Protein AF-A0A1B6HHI7-F1 (afdb_monomer)

Foldseek 3Di:
DVVVVVVVVVVVVVVVVVVVVVVVVVCVVCVVCLVPVDDDQLQVWDWPDWPPWAFDADQADQDPNDGDRDDDPCLVCLQNPSDQAVVSHTDTPDQDIGTDIGTNDDDDDDKDKDFHHQPVRDDPVRLVNGRFKDWDWDDDPPPPVPDDIDTPGMDGDDSPDDRMDMD

Mean predicted aligned error: 7.12 Å

pLDDT: mean 89.27, std 10.25, range [56.97, 98.31]

Solvent-accessible surface area (backbone atoms only — not comparable to full-atom values): 10536 Å² total; per-residue (Å²): 113,67,69,61,53,51,53,53,52,50,54,52,50,51,51,51,52,53,51,53,53,51,50,53,50,53,53,52,58,29,53,76,34,78,69,69,68,64,88,67,48,51,48,82,32,42,77,78,44,38,82,92,40,46,75,50,74,65,83,34,61,70,55,97,89,44,74,45,81,59,77,71,98,60,46,71,55,35,75,43,50,91,56,50,53,88,83,47,55,53,54,54,52,82,93,65,74,52,73,41,72,44,51,69,61,94,75,85,83,82,66,51,74,52,72,52,53,54,65,92,78,47,53,78,74,62,54,66,67,54,74,48,72,51,71,47,71,50,78,69,95,50,95,83,66,83,66,79,71,42,77,80,49,75,49,72,58,52,92,88,54,66,50,69,44,75,87

Nearest PDB structures (foldseek):
  6r15-assembly1_A  TM=8.525E-01  e=5.599E-09  Homo sapiens
  6wmf-assembly1_A  TM=8.358E-01  e=3.677E-08  Homo sapiens
  6wme-assembly1_A-3  TM=7.936E-01  e=9.421E-08  Homo sapiens
  3unp-assembly1_A  TM=8.079E-01  e=6.186E-07  Homo sapiens

Sequence (167 aa):
EILRKNVVELTLKERKYVEEITTLRSEFDLYKKDMTGLVDYAYNGRIVSIGNTETYQTEGLEILGFRIRCGDNKLEARILEKSVMPGDCWPFKGHEGSAVIELVDEIIVNKVSLEHAPRDLLSDGAIASAPYEFSLWGLYDNANGDVPPHSFGVFTYRLSGPEVQTF

Secondary structure (DSSP, 8-state):
-HHHHHHHHHHHHHHHHHHHHHHHHHHHHHHTTTTT-S--SSTT-EEEE-TT--B------EETTEE-----S-GGGGGGSS--STT-S--BSSS----EEE-SS-------EEE---GGGS-HHHHTTS--EEEEEE----SS--SPPEEEEEEE--TTS-SEEE-

Radius of gyration: 22.94 Å; Cα contacts (8 Å, |Δi|>4): 185; chains: 1; bounding box: 66×31×80 Å

Organism: NCBI:txid320908

Structure (mmCIF, N/CA/C/O backbone):
data_AF-A0A1B6HHI7-F1
#
_entry.id   AF-A0A1B6HHI7-F1
#
loop_
_atom_site.group_PDB
_atom_site.id
_atom_site.type_symbol
_atom_site.label_atom_id
_atom_site.label_alt_id
_atom_site.label_comp_id
_atom_site.label_asym_id
_atom_site.label_entity_id
_atom_site.label_seq_id
_atom_site.pdbx_PDB_ins_code
_atom_site.Cartn_x
_atom_site.Cartn_y
_atom_site.Cartn_z
_atom_site.occupancy
_atom_site.B_iso_or_equiv
_atom_site.auth_seq_id
_atom_site.auth_comp_id
_atom_site.auth_asym_id
_atom_site.auth_atom_id
_atom_site.pdbx_PDB_model_num
ATOM 1 N N . GLU A 1 1 ? -33.577 3.583 49.237 1.00 74.31 1 GLU A N 1
ATOM 2 C CA . GLU A 1 1 ? -32.880 4.530 48.333 1.00 74.31 1 GLU A CA 1
ATOM 3 C C . GLU A 1 1 ? -31.520 4.010 47.847 1.00 74.31 1 GLU A C 1
ATOM 5 O O . GLU A 1 1 ? -31.302 3.979 46.645 1.00 74.31 1 GLU A O 1
ATOM 10 N N . ILE A 1 2 ? -30.650 3.522 48.742 1.00 82.69 2 ILE A N 1
ATOM 11 C CA . ILE A 1 2 ? -29.305 2.994 48.417 1.00 82.69 2 ILE A CA 1
ATOM 12 C C . ILE A 1 2 ? -29.337 1.838 47.401 1.00 82.69 2 ILE A C 1
ATOM 14 O O . ILE A 1 2 ? -28.660 1.898 46.385 1.00 82.69 2 ILE A O 1
ATOM 18 N N . LEU A 1 3 ? -30.193 0.830 47.610 1.00 83.44 3 LEU A N 1
ATOM 19 C CA . LEU A 1 3 ? -30.346 -0.296 46.674 1.00 83.44 3 LEU A CA 1
ATOM 20 C C . LEU A 1 3 ? -30.713 0.158 45.252 1.00 83.44 3 LEU A C 1
ATOM 22 O O . LEU A 1 3 ? -30.185 -0.366 44.279 1.00 83.44 3 LEU A O 1
ATOM 26 N N . ARG A 1 4 ? -31.573 1.178 45.127 1.00 86.88 4 ARG A N 1
ATOM 27 C CA . ARG A 1 4 ? -31.971 1.735 43.828 1.00 86.88 4 ARG A CA 1
ATOM 28 C C . ARG A 1 4 ? -30.795 2.430 43.139 1.00 86.88 4 ARG A C 1
ATOM 30 O O . ARG A 1 4 ? -30.637 2.267 41.937 1.00 86.88 4 ARG A O 1
ATOM 37 N N . LYS A 1 5 ? -29.962 3.160 43.893 1.00 87.56 5 LYS A N 1
ATOM 38 C CA . LYS A 1 5 ? -28.731 3.779 43.370 1.00 87.56 5 LYS A CA 1
ATOM 39 C C . LYS A 1 5 ? -27.739 2.713 42.883 1.00 87.56 5 LYS A C 1
ATOM 41 O O . LYS A 1 5 ? -27.258 2.822 41.763 1.00 87.56 5 LYS A O 1
ATOM 46 N N . ASN A 1 6 ? -27.538 1.640 43.649 1.00 91.00 6 ASN A N 1
ATOM 47 C CA . ASN A 1 6 ? -26.625 0.552 43.276 1.00 91.00 6 ASN A CA 1
ATOM 48 C C . ASN A 1 6 ? -27.088 -0.214 42.024 1.00 91.00 6 ASN A C 1
ATOM 50 O O . ASN A 1 6 ? -26.270 -0.542 41.171 1.00 91.00 6 ASN A O 1
ATOM 54 N N . VAL A 1 7 ? -28.393 -0.477 41.878 1.00 94.00 7 VAL A N 1
ATOM 55 C CA . VAL A 1 7 ? -28.944 -1.138 40.677 1.00 94.00 7 VAL A CA 1
ATOM 56 C C . VAL A 1 7 ? -28.740 -0.277 39.428 1.00 94.00 7 VAL A C 1
ATOM 58 O O . VAL A 1 7 ? -28.374 -0.801 38.377 1.00 94.00 7 VAL A O 1
ATOM 61 N N . VAL A 1 8 ? -28.936 1.041 39.540 1.00 94.44 8 VAL A N 1
ATOM 62 C CA . VAL A 1 8 ? -28.679 1.981 38.436 1.00 94.44 8 VAL A CA 1
ATOM 63 C C . VAL A 1 8 ? -27.191 2.004 38.080 1.00 94.44 8 VAL A C 1
ATOM 65 O O . VAL A 1 8 ? -26.840 1.964 36.906 1.00 94.44 8 VAL A O 1
ATOM 68 N N . GLU A 1 9 ? -26.302 2.014 39.071 1.00 94.69 9 GLU A N 1
ATOM 69 C CA . GLU A 1 9 ? -24.858 2.002 38.823 1.00 94.69 9 GLU A CA 1
ATOM 70 C C . GLU A 1 9 ? -24.399 0.707 38.131 1.00 94.69 9 GLU A C 1
ATOM 72 O O . GLU A 1 9 ? -23.619 0.753 37.178 1.00 94.69 9 GLU A O 1
ATOM 77 N N . LEU A 1 10 ? -24.913 -0.448 38.563 1.00 94.19 10 LEU A N 1
ATOM 78 C CA . LEU A 1 10 ? -24.603 -1.742 37.951 1.00 94.19 10 LEU A CA 1
ATOM 79 C C . LEU A 1 10 ? -25.106 -1.836 36.506 1.00 94.19 10 LEU A C 1
ATOM 81 O O . LEU A 1 10 ? -24.361 -2.290 35.643 1.00 94.19 10 LEU A O 1
ATOM 85 N N . THR A 1 11 ? -26.317 -1.353 36.219 1.00 94.12 11 THR A N 1
ATOM 86 C CA . THR A 1 11 ? -26.855 -1.342 34.843 1.00 94.12 11 THR A CA 1
ATOM 87 C C . THR A 1 11 ? -26.094 -0.382 33.926 1.00 94.12 11 THR A C 1
ATOM 89 O O . THR A 1 11 ? -25.923 -0.671 32.742 1.00 94.12 11 THR A O 1
ATOM 92 N N . LEU A 1 12 ? -25.584 0.740 34.447 1.00 96.19 12 LEU A N 1
ATOM 93 C CA . LEU A 1 12 ? -24.693 1.632 33.694 1.00 96.19 12 LEU A CA 1
ATOM 94 C C . LEU A 1 12 ? -23.345 0.969 33.385 1.00 96.19 12 LEU A C 1
ATOM 96 O O . LEU A 1 12 ? -22.863 1.074 32.257 1.00 96.19 12 LEU A O 1
ATOM 100 N N . LYS A 1 13 ? -22.758 0.261 34.357 1.00 96.00 13 LYS A N 1
ATOM 101 C CA . LYS A 1 13 ? -21.530 -0.522 34.151 1.00 96.00 13 LYS A CA 1
ATOM 102 C C . LYS A 1 13 ? -21.738 -1.620 33.111 1.00 96.00 13 LYS A C 1
ATOM 104 O O . LYS A 1 13 ? -20.940 -1.726 32.189 1.00 96.00 13 LYS A O 1
ATOM 109 N N . GLU A 1 14 ? -22.821 -2.385 33.221 1.00 96.50 14 GLU A N 1
ATOM 110 C CA . GLU A 1 14 ? -23.174 -3.430 32.255 1.00 96.50 14 GLU A CA 1
ATOM 111 C C . GLU A 1 14 ? -23.311 -2.862 30.839 1.00 96.50 14 GLU A C 1
ATOM 113 O O . GLU A 1 14 ? -22.695 -3.384 29.913 1.00 96.50 14 GLU A O 1
ATOM 118 N N . ARG A 1 15 ? -24.029 -1.742 30.672 1.00 96.81 15 ARG A N 1
ATOM 119 C CA . ARG A 1 15 ? -24.156 -1.072 29.370 1.00 96.81 15 ARG A CA 1
ATOM 120 C C . ARG A 1 15 ? -22.796 -0.683 28.792 1.00 96.81 15 ARG A C 1
ATOM 122 O O . ARG A 1 15 ? -22.553 -0.946 27.620 1.00 96.81 15 ARG A O 1
ATOM 129 N N . LYS A 1 16 ? -21.922 -0.092 29.612 1.00 97.44 16 LYS A N 1
ATOM 130 C CA . LYS A 1 16 ? -20.575 0.310 29.192 1.00 97.44 16 LYS A CA 1
ATOM 131 C C . LYS A 1 16 ? -19.746 -0.894 28.725 1.00 97.44 16 LYS A C 1
ATOM 133 O O . LYS A 1 16 ? -19.133 -0.829 27.669 1.00 97.44 16 LYS A O 1
ATOM 138 N N . TYR A 1 17 ? -19.772 -2.004 29.465 1.00 96.88 17 TYR A N 1
ATOM 139 C CA . TYR A 1 17 ? -19.064 -3.224 29.062 1.00 96.88 17 TYR A CA 1
ATOM 140 C C . TYR A 1 17 ? -19.616 -3.825 27.770 1.00 96.88 17 TYR A C 1
ATOM 142 O O . TYR A 1 17 ? -18.847 -4.282 26.928 1.00 96.88 17 TYR A O 1
ATOM 150 N N . VAL A 1 18 ? -20.941 -3.830 27.598 1.00 97.06 18 VAL A N 1
ATOM 151 C CA . VAL A 1 18 ? -21.564 -4.306 26.358 1.00 97.06 18 VAL A CA 1
ATOM 152 C C . VAL A 1 18 ? -21.117 -3.448 25.176 1.00 97.06 18 VAL A C 1
ATOM 154 O O . VAL A 1 18 ? -20.750 -4.010 24.149 1.00 97.06 18 VAL A O 1
ATOM 157 N N . GLU A 1 19 ? -21.084 -2.124 25.336 1.00 97.06 19 GLU A N 1
ATOM 158 C CA . GLU A 1 19 ? -20.618 -1.187 24.308 1.00 97.06 19 GLU A CA 1
ATOM 159 C C . GLU A 1 19 ? -19.149 -1.442 23.928 1.00 97.06 19 GLU A C 1
ATOM 161 O O . GLU A 1 19 ? -18.845 -1.648 22.753 1.00 97.06 19 GLU A O 1
ATOM 166 N N . GLU A 1 20 ? -18.254 -1.554 24.913 1.00 96.56 20 GLU A N 1
ATOM 167 C CA . GLU A 1 20 ? -16.837 -1.876 24.687 1.00 96.56 20 GLU A CA 1
ATOM 168 C C . GLU A 1 20 ? -16.661 -3.213 23.946 1.00 96.56 20 GLU A C 1
ATOM 170 O O . GLU A 1 20 ? -15.926 -3.291 22.961 1.00 96.56 20 GLU A O 1
ATOM 175 N N . ILE A 1 21 ? -17.382 -4.264 24.356 1.00 96.88 21 ILE A N 1
ATOM 176 C CA . ILE A 1 21 ? -17.333 -5.578 23.695 1.00 96.88 21 ILE A CA 1
ATOM 177 C C . ILE A 1 21 ? -17.859 -5.496 22.259 1.00 96.88 21 ILE A C 1
ATOM 179 O O . ILE A 1 21 ? -17.317 -6.160 21.372 1.00 96.88 21 ILE A O 1
ATOM 183 N N . THR A 1 22 ? -18.913 -4.717 22.005 1.00 97.00 22 THR A N 1
ATOM 184 C CA . THR A 1 22 ? -19.436 -4.548 20.643 1.00 97.00 22 THR A CA 1
ATOM 185 C C . THR A 1 22 ? -18.450 -3.823 19.738 1.00 97.00 22 THR A C 1
ATOM 187 O O . THR A 1 22 ? -18.245 -4.274 18.610 1.00 97.00 22 THR A O 1
ATOM 190 N N . THR A 1 23 ? -17.780 -2.784 20.239 1.00 96.50 23 THR A N 1
ATOM 191 C CA . THR A 1 23 ? -16.738 -2.066 19.496 1.00 96.50 23 THR A CA 1
ATOM 192 C C . THR A 1 23 ? -15.573 -2.994 19.168 1.00 96.50 23 THR A C 1
ATOM 194 O O . THR A 1 23 ? -15.241 -3.155 17.995 1.00 96.50 23 THR A O 1
ATOM 197 N N . LEU A 1 24 ? -15.046 -3.718 20.160 1.00 96.50 24 LEU A N 1
ATOM 198 C CA . LEU A 1 24 ? -13.958 -4.681 19.954 1.00 96.50 24 LEU A CA 1
ATOM 199 C C . LEU A 1 24 ? -14.309 -5.757 18.920 1.00 96.50 24 LEU A C 1
ATOM 201 O O . LEU A 1 24 ? -13.475 -6.124 18.096 1.00 96.50 24 LEU A O 1
ATOM 205 N N . ARG A 1 25 ? -15.549 -6.263 18.931 1.00 96.31 25 ARG A N 1
ATOM 206 C CA . ARG A 1 25 ? -16.012 -7.219 17.913 1.00 96.31 25 ARG A CA 1
ATOM 207 C C . ARG A 1 25 ? -16.004 -6.604 16.518 1.00 96.31 25 ARG A C 1
ATOM 209 O O . ARG A 1 25 ? -15.522 -7.250 15.596 1.00 96.31 25 ARG A O 1
ATOM 216 N N . SER A 1 26 ? -16.496 -5.373 16.371 1.00 94.62 26 SER A N 1
ATOM 217 C CA . SER A 1 26 ? -16.504 -4.694 15.070 1.00 94.62 26 SER A CA 1
ATOM 218 C C . SER A 1 26 ? -15.099 -4.416 14.528 1.00 94.62 26 SER A C 1
ATOM 220 O O . SER A 1 26 ? -14.860 -4.638 13.343 1.00 94.62 26 SER A O 1
ATOM 222 N N . GLU A 1 27 ? -14.152 -4.019 15.381 1.00 93.94 27 GLU A N 1
ATOM 223 C CA . GLU A 1 27 ? -12.748 -3.834 14.995 1.00 93.94 27 GLU A CA 1
ATOM 224 C C . GLU A 1 27 ? -12.098 -5.163 14.602 1.00 93.94 27 GLU A C 1
ATOM 226 O O . GLU A 1 27 ? -11.437 -5.254 13.570 1.00 93.94 27 GLU A O 1
ATOM 231 N N . PHE A 1 28 ? -12.344 -6.228 15.369 1.00 95.31 28 PHE A N 1
ATOM 232 C CA . PHE A 1 28 ? -11.827 -7.559 15.055 1.00 95.31 28 PHE A CA 1
ATOM 233 C C . PHE A 1 28 ? -12.403 -8.120 13.747 1.00 95.31 28 PHE A C 1
ATOM 235 O O . PHE A 1 28 ? -11.704 -8.791 12.985 1.00 95.31 28 PHE A O 1
ATOM 242 N N . ASP A 1 29 ? -13.671 -7.834 13.456 1.00 95.12 29 ASP A N 1
ATOM 243 C CA . ASP A 1 29 ? -14.300 -8.209 12.192 1.00 95.12 29 ASP A CA 1
ATOM 244 C C . ASP A 1 29 ? -13.751 -7.407 11.005 1.00 95.12 29 ASP A C 1
ATOM 246 O O . ASP A 1 29 ? -13.703 -7.940 9.896 1.00 95.12 29 ASP A O 1
ATOM 250 N N . LEU A 1 30 ? -13.322 -6.158 11.213 1.00 92.88 30 LEU A N 1
ATOM 251 C CA . LEU A 1 30 ? -12.614 -5.373 10.200 1.00 92.88 30 LEU A CA 1
ATOM 252 C C . LEU A 1 30 ? -11.187 -5.893 9.985 1.00 92.88 30 LEU A C 1
ATOM 254 O O . LEU A 1 30 ? -10.769 -6.055 8.842 1.00 92.88 30 LEU A O 1
ATOM 258 N N . TYR A 1 31 ? -10.477 -6.239 11.060 1.00 90.31 31 TYR A N 1
ATOM 259 C CA . TYR A 1 31 ? -9.146 -6.848 10.995 1.00 90.31 31 TYR A CA 1
ATOM 260 C C . TYR A 1 31 ? -9.144 -8.145 10.178 1.00 90.31 31 TYR A C 1
ATOM 262 O O . TYR A 1 31 ? -8.287 -8.347 9.325 1.00 90.31 31 TYR A O 1
ATOM 270 N N . LYS A 1 32 ? -10.166 -8.994 10.349 1.00 91.12 32 LYS A N 1
ATOM 271 C CA . LYS A 1 32 ? -10.365 -10.202 9.524 1.00 91.12 32 LYS A CA 1
ATOM 272 C C . LYS A 1 32 ? -10.591 -9.928 8.034 1.00 91.12 32 LYS A C 1
ATOM 274 O O . LYS A 1 32 ? -10.537 -10.867 7.244 1.00 91.12 32 LYS A O 1
ATOM 279 N N . LYS A 1 33 ? -10.923 -8.692 7.666 1.00 92.88 33 LYS A N 1
ATOM 280 C CA . LYS A 1 33 ? -11.177 -8.246 6.292 1.00 92.88 33 LYS A CA 1
ATOM 281 C C . LYS A 1 33 ? -10.046 -7.339 5.802 1.00 92.88 33 LYS A C 1
ATOM 283 O O . LYS A 1 33 ? -10.312 -6.301 5.196 1.00 92.88 33 LYS A O 1
ATOM 288 N N . ASP A 1 34 ? -8.812 -7.711 6.133 1.00 88.12 34 ASP A N 1
ATOM 289 C CA . ASP A 1 34 ? -7.580 -7.038 5.713 1.00 88.12 34 ASP A CA 1
ATOM 290 C C . ASP A 1 34 ? -7.587 -5.525 6.022 1.00 88.12 34 ASP A C 1
ATOM 292 O O . ASP A 1 34 ? -7.092 -4.715 5.248 1.00 88.12 34 ASP A O 1
ATOM 296 N N . MET A 1 35 ? 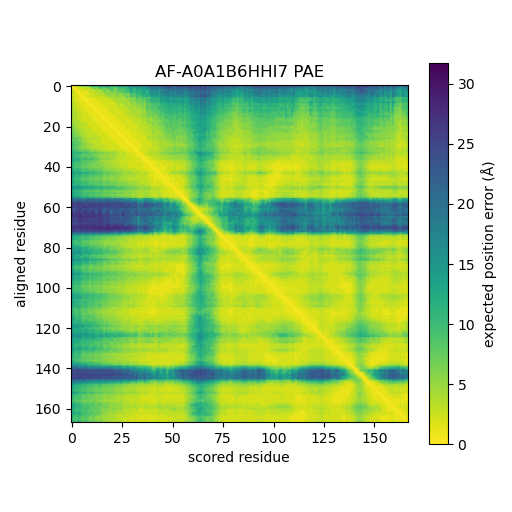-8.223 -5.123 7.134 1.00 90.75 35 MET A N 1
ATOM 297 C CA . MET A 1 35 ? -8.363 -3.734 7.618 1.00 90.75 35 MET A CA 1
ATOM 298 C C . MET A 1 35 ? -9.142 -2.764 6.710 1.00 90.75 35 MET A C 1
ATOM 300 O O . MET A 1 35 ? -9.538 -1.690 7.164 1.00 90.75 35 MET A O 1
ATOM 304 N N . THR A 1 36 ? -9.422 -3.129 5.459 1.00 92.31 36 THR A N 1
ATOM 305 C CA . THR A 1 36 ? -10.162 -2.292 4.503 1.00 92.31 36 THR A CA 1
ATOM 306 C C . THR A 1 36 ? -11.654 -2.608 4.490 1.00 92.31 36 THR A C 1
ATOM 308 O O . THR A 1 36 ? -12.476 -1.713 4.281 1.00 92.31 36 THR A O 1
ATOM 311 N N . GLY A 1 37 ? -12.034 -3.873 4.707 1.00 93.44 37 GLY A N 1
ATOM 312 C CA . GLY A 1 37 ? -13.414 -4.321 4.510 1.00 93.44 37 GLY A CA 1
ATOM 313 C C . GLY A 1 37 ? -13.858 -4.346 3.042 1.00 93.44 37 GLY A C 1
ATOM 314 O O . GLY A 1 37 ? -15.060 -4.450 2.789 1.00 93.44 37 GLY A O 1
ATOM 315 N N . LEU A 1 38 ? -12.923 -4.227 2.095 1.00 93.94 38 LEU A N 1
ATOM 316 C CA . LEU A 1 38 ? -13.170 -4.118 0.657 1.00 93.94 38 LEU A CA 1
ATOM 317 C C . LEU A 1 38 ? -12.626 -5.342 -0.088 1.00 93.94 38 LEU A C 1
ATOM 319 O O . LEU A 1 38 ? -11.750 -6.049 0.400 1.00 93.94 38 LEU A O 1
ATOM 323 N N . VAL A 1 39 ? -13.166 -5.596 -1.280 1.00 94.31 39 VAL A N 1
ATOM 324 C CA . VAL A 1 39 ? -12.610 -6.603 -2.192 1.00 94.31 39 VAL A CA 1
ATOM 325 C C . VAL A 1 39 ? -11.382 -6.008 -2.872 1.00 94.31 39 VAL A C 1
ATOM 327 O O . VAL A 1 39 ? -11.480 -4.944 -3.483 1.00 94.31 39 VAL A O 1
ATOM 330 N N . ASP A 1 40 ? -10.254 -6.705 -2.779 1.00 95.75 40 ASP A N 1
ATOM 331 C CA . ASP A 1 40 ? -9.025 -6.354 -3.482 1.00 95.75 40 ASP A CA 1
ATOM 332 C C . ASP A 1 40 ? -8.979 -7.053 -4.851 1.00 95.75 40 ASP A C 1
ATOM 334 O O . ASP A 1 40 ? -8.874 -8.277 -4.930 1.00 95.75 40 ASP A O 1
ATOM 338 N N . TYR A 1 41 ? -9.088 -6.266 -5.925 1.00 96.50 41 TYR A N 1
ATOM 339 C CA . TYR A 1 41 ? -8.994 -6.742 -7.312 1.00 96.50 41 TYR A CA 1
ATOM 340 C C . TYR A 1 41 ? -7.550 -6.770 -7.841 1.00 96.50 41 TYR A C 1
ATOM 342 O O . TYR A 1 41 ? -7.307 -7.306 -8.925 1.00 96.50 41 TYR A O 1
ATOM 350 N N . ALA A 1 42 ? -6.596 -6.183 -7.113 1.00 96.56 42 ALA A N 1
ATOM 351 C CA . ALA A 1 42 ? -5.172 -6.298 -7.409 1.00 96.56 42 ALA A CA 1
ATOM 352 C C . ALA A 1 42 ? -4.597 -7.608 -6.845 1.00 96.56 42 ALA A C 1
ATOM 354 O O . ALA A 1 42 ? -3.679 -8.176 -7.439 1.00 96.56 42 ALA A O 1
ATOM 355 N N . TYR A 1 43 ? -5.172 -8.136 -5.759 1.00 94.06 43 TYR A N 1
ATOM 356 C CA . TYR A 1 43 ? -4.855 -9.472 -5.251 1.00 94.06 43 TYR A CA 1
ATOM 357 C C . TYR A 1 43 ? -5.093 -10.549 -6.321 1.00 94.06 43 TYR A C 1
ATOM 359 O O . TYR A 1 43 ? -6.150 -10.593 -6.947 1.00 94.06 43 TYR A O 1
ATOM 367 N N . ASN A 1 44 ? -4.113 -11.439 -6.525 1.00 89.12 44 ASN A N 1
ATOM 368 C CA . ASN A 1 44 ? -4.050 -12.399 -7.646 1.00 89.12 44 ASN A CA 1
ATOM 369 C C . ASN A 1 44 ? -4.043 -11.774 -9.053 1.00 89.12 44 ASN A C 1
ATOM 371 O O . ASN A 1 44 ? -4.146 -12.501 -10.045 1.00 89.12 44 ASN A O 1
ATOM 375 N N . GLY A 1 45 ? -3.895 -10.454 -9.154 1.00 94.06 45 GLY A N 1
ATOM 376 C CA . GLY A 1 45 ? -3.601 -9.773 -10.403 1.00 94.06 45 GLY A CA 1
ATOM 377 C C . GLY A 1 45 ? -2.192 -10.095 -10.897 1.00 94.06 45 GLY A C 1
ATOM 378 O O . GLY A 1 45 ? -1.504 -11.004 -10.415 1.00 94.06 45 GLY A O 1
ATOM 379 N N . ARG A 1 46 ? -1.729 -9.326 -11.877 1.00 95.25 46 ARG A N 1
ATOM 380 C CA . ARG A 1 46 ? -0.434 -9.569 -12.513 1.00 95.25 46 ARG A CA 1
ATOM 381 C C . ARG A 1 46 ? 0.352 -8.286 -12.700 1.00 95.25 46 ARG A C 1
ATOM 383 O O . ARG A 1 46 ? -0.150 -7.308 -13.241 1.00 95.25 46 ARG A O 1
ATOM 390 N N . ILE A 1 47 ? 1.634 -8.325 -12.345 1.00 95.25 47 ILE A N 1
ATOM 391 C CA . ILE A 1 47 ? 2.572 -7.276 -12.749 1.00 95.25 47 ILE A CA 1
ATOM 392 C C . ILE A 1 47 ? 2.814 -7.392 -14.255 1.00 95.25 47 ILE A C 1
ATOM 394 O O . ILE A 1 47 ? 3.368 -8.384 -14.739 1.00 95.25 47 ILE A O 1
ATOM 398 N N . VAL A 1 48 ? 2.375 -6.381 -15.002 1.00 94.25 48 VAL A N 1
ATOM 399 C CA . VAL A 1 48 ? 2.554 -6.288 -16.458 1.00 94.25 48 VAL A CA 1
ATOM 400 C C . VAL A 1 48 ? 3.911 -5.683 -16.790 1.00 94.25 48 VAL A C 1
ATOM 402 O O . VAL A 1 48 ? 4.591 -6.139 -17.706 1.00 94.25 48 VAL A O 1
ATOM 405 N N . SER A 1 49 ? 4.304 -4.646 -16.052 1.00 93.88 49 SER A N 1
ATOM 406 C CA . SER A 1 49 ? 5.553 -3.916 -16.254 1.00 93.88 49 SER A CA 1
ATOM 407 C C . SER A 1 49 ? 5.938 -3.164 -14.986 1.00 93.88 49 SER A C 1
ATOM 409 O O . SER A 1 49 ? 5.067 -2.740 -14.233 1.00 93.88 49 SER A O 1
ATOM 411 N N . ILE A 1 50 ? 7.236 -2.953 -14.779 1.00 94.62 50 ILE A N 1
ATOM 412 C CA . ILE A 1 50 ? 7.776 -2.074 -13.730 1.00 94.62 50 ILE A CA 1
ATOM 413 C C . ILE A 1 50 ? 8.355 -0.770 -14.310 1.00 94.62 50 ILE A C 1
ATOM 415 O O . ILE A 1 50 ? 9.023 -0.009 -13.615 1.00 94.62 50 ILE A O 1
ATOM 419 N N . GLY A 1 51 ? 8.123 -0.497 -15.599 1.00 92.50 51 GLY A N 1
ATOM 420 C CA . GLY A 1 51 ? 8.622 0.706 -16.269 1.00 92.50 51 GLY A CA 1
ATOM 421 C C . GLY A 1 51 ? 10.148 0.818 -16.199 1.00 92.50 51 GLY A C 1
ATOM 422 O O . GLY A 1 51 ? 10.859 -0.115 -16.565 1.00 92.50 51 GLY A O 1
ATOM 423 N N . ASN A 1 52 ? 10.638 1.961 -15.710 1.0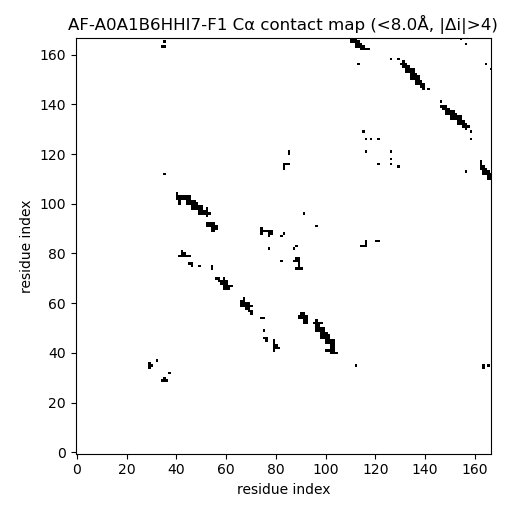0 93.19 52 ASN A N 1
ATOM 424 C CA . ASN A 1 52 ? 12.067 2.226 -15.492 1.00 93.19 52 ASN A CA 1
ATOM 425 C C . ASN A 1 52 ? 12.550 1.849 -14.078 1.00 93.19 52 ASN A C 1
ATOM 427 O O . ASN A 1 52 ? 13.665 2.197 -13.696 1.00 93.19 52 ASN A O 1
ATOM 431 N N . THR A 1 53 ? 11.711 1.185 -13.283 1.00 95.31 53 THR A N 1
ATOM 432 C CA . THR A 1 53 ? 12.043 0.805 -11.907 1.00 95.31 53 THR A CA 1
ATOM 433 C C . THR A 1 53 ? 13.026 -0.352 -11.905 1.00 95.31 53 THR A C 1
ATOM 435 O O . THR A 1 53 ? 12.839 -1.336 -12.618 1.00 95.31 53 THR A O 1
ATOM 438 N N . GLU A 1 54 ? 14.050 -0.268 -11.063 1.00 93.38 54 GLU A N 1
ATOM 439 C CA . GLU A 1 54 ? 15.017 -1.346 -10.890 1.00 93.38 54 GLU A CA 1
ATOM 440 C C . GLU A 1 54 ? 14.819 -2.005 -9.524 1.00 93.38 54 GLU A C 1
ATOM 442 O O . GLU A 1 54 ? 15.023 -1.372 -8.486 1.00 93.38 54 GLU A O 1
ATOM 447 N N . THR A 1 55 ? 14.439 -3.285 -9.513 1.00 91.69 55 THR A N 1
ATOM 448 C CA . THR A 1 55 ? 14.309 -4.070 -8.278 1.00 91.69 55 THR A CA 1
ATOM 449 C C . THR A 1 55 ? 15.631 -4.076 -7.508 1.00 91.69 55 THR A C 1
ATOM 451 O O . THR A 1 55 ? 16.686 -4.427 -8.042 1.00 91.69 55 THR A O 1
ATOM 454 N N . TYR A 1 56 ? 15.581 -3.710 -6.228 1.00 87.81 56 TYR A N 1
ATOM 455 C CA . TYR A 1 56 ? 16.738 -3.721 -5.345 1.00 87.81 56 TYR A CA 1
ATOM 456 C C . TYR A 1 56 ? 16.864 -5.091 -4.683 1.00 87.81 56 TYR A C 1
ATOM 458 O O . TYR A 1 56 ? 16.211 -5.388 -3.690 1.00 87.81 56 TYR A O 1
ATOM 466 N N . GLN A 1 57 ? 17.718 -5.947 -5.234 1.00 78.25 57 GLN A N 1
ATOM 467 C CA . GLN A 1 57 ? 18.066 -7.208 -4.587 1.00 78.25 57 GLN A CA 1
ATOM 468 C C . GLN A 1 57 ? 19.254 -7.000 -3.653 1.00 78.25 57 GLN A C 1
ATOM 470 O O . GLN A 1 57 ? 20.267 -6.418 -4.046 1.00 78.25 57 GLN A O 1
ATOM 475 N N . THR A 1 58 ? 19.138 -7.490 -2.419 1.00 67.25 58 THR A N 1
ATOM 476 C CA . THR A 1 58 ? 20.295 -7.553 -1.530 1.00 67.25 58 THR A CA 1
ATOM 477 C C . THR A 1 58 ? 21.263 -8.585 -2.097 1.00 67.25 58 THR A C 1
ATOM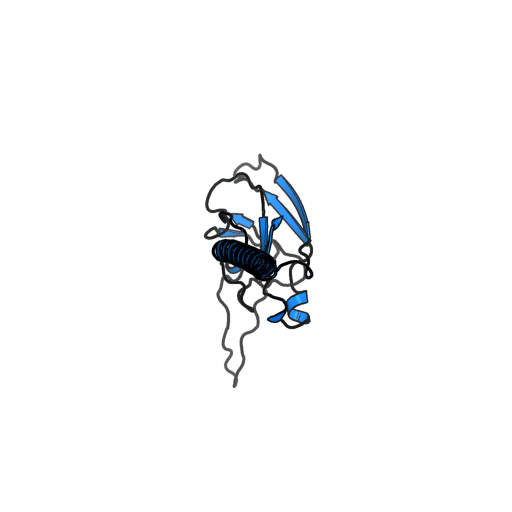 479 O O . THR A 1 58 ? 20.865 -9.674 -2.523 1.00 67.25 58 THR A O 1
ATOM 482 N N . GLU A 1 59 ? 22.551 -8.248 -2.153 1.00 62.09 59 GLU A N 1
ATOM 483 C CA . GLU A 1 59 ? 23.556 -9.272 -2.406 1.00 62.09 59 GLU A CA 1
ATOM 484 C C . GLU A 1 59 ? 23.492 -10.223 -1.212 1.00 62.09 59 GLU A C 1
ATOM 486 O O . GLU A 1 59 ? 23.755 -9.819 -0.082 1.00 62.09 59 GLU A O 1
ATOM 491 N N . GLY A 1 60 ? 22.992 -11.438 -1.448 1.00 63.66 60 GLY A N 1
ATOM 492 C CA . GLY A 1 60 ? 22.704 -12.394 -0.387 1.00 63.66 60 GLY A CA 1
ATOM 493 C C . GLY A 1 60 ? 23.905 -12.691 0.519 1.00 63.66 60 GLY A C 1
ATOM 494 O O . GLY A 1 60 ? 25.030 -12.249 0.300 1.00 63.66 60 GLY A O 1
ATOM 495 N N . LEU A 1 61 ? 23.662 -13.453 1.578 1.00 69.62 61 LEU A N 1
ATOM 496 C CA . LEU A 1 61 ? 24.630 -13.632 2.651 1.00 69.62 61 LEU A CA 1
ATOM 497 C C . LEU A 1 61 ? 25.904 -14.349 2.161 1.00 69.62 61 LEU A C 1
ATOM 499 O O . LEU A 1 61 ? 25.844 -15.472 1.654 1.00 69.62 61 LEU A O 1
ATOM 503 N N . GLU A 1 62 ? 27.065 -13.716 2.339 1.00 69.94 62 GLU A N 1
ATOM 504 C CA . GLU A 1 62 ? 28.370 -14.327 2.069 1.00 69.94 62 GLU A CA 1
ATOM 505 C C . GLU A 1 62 ? 28.969 -14.857 3.379 1.00 69.94 62 GLU A C 1
ATOM 507 O O . GLU A 1 62 ? 29.352 -14.089 4.262 1.00 69.94 62 GLU A O 1
ATOM 512 N N . ILE A 1 63 ? 29.030 -16.185 3.529 1.00 73.44 63 ILE A N 1
ATOM 513 C CA . ILE A 1 63 ? 29.627 -16.853 4.697 1.00 73.44 63 ILE A CA 1
ATOM 514 C C . ILE A 1 63 ? 30.706 -17.813 4.212 1.00 73.44 63 ILE A C 1
ATOM 516 O O . ILE A 1 63 ? 30.451 -18.665 3.365 1.00 73.44 63 ILE A O 1
ATOM 520 N N . LEU A 1 64 ? 31.911 -17.707 4.785 1.00 71.06 64 LEU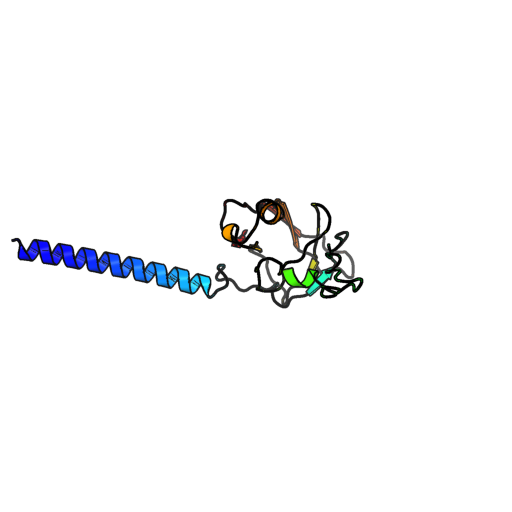 A N 1
ATOM 521 C CA . LEU A 1 64 ? 33.039 -18.615 4.519 1.00 71.06 64 LEU A CA 1
ATOM 522 C C . LEU A 1 6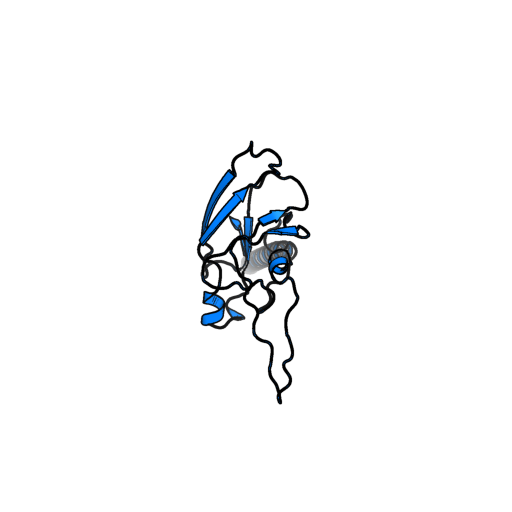4 ? 33.373 -18.773 3.018 1.00 71.06 64 LEU A C 1
ATOM 524 O O . LEU A 1 64 ? 33.763 -19.850 2.576 1.00 71.06 64 LEU A O 1
ATOM 528 N N . GLY A 1 65 ? 33.209 -17.707 2.227 1.00 72.38 65 GLY A N 1
ATOM 529 C CA . GLY A 1 65 ? 33.459 -17.721 0.780 1.00 72.38 65 GLY A CA 1
ATOM 530 C C . GLY A 1 65 ? 32.345 -18.357 -0.062 1.00 72.38 65 GLY A C 1
ATOM 531 O O . GLY A 1 65 ? 32.478 -18.440 -1.281 1.00 72.38 65 GLY A O 1
ATOM 532 N N . PHE A 1 66 ? 31.237 -18.777 0.554 1.00 67.44 66 PHE A N 1
ATOM 533 C CA . PHE A 1 66 ? 30.032 -19.205 -0.147 1.00 67.44 66 PHE A CA 1
ATOM 534 C C . PHE A 1 66 ? 29.021 -18.064 -0.181 1.00 67.44 66 PHE A C 1
ATOM 536 O O . PHE A 1 66 ? 28.588 -17.566 0.860 1.00 67.44 66 PHE A O 1
ATOM 543 N N . ARG A 1 67 ? 28.620 -17.674 -1.392 1.00 69.25 67 ARG A N 1
ATOM 544 C CA . ARG A 1 67 ? 27.554 -16.695 -1.604 1.00 69.25 67 ARG A CA 1
ATOM 545 C C . ARG A 1 67 ? 26.209 -17.407 -1.657 1.00 69.25 67 ARG A C 1
ATOM 547 O O . ARG A 1 67 ? 25.888 -18.053 -2.656 1.00 69.25 67 ARG A O 1
ATOM 554 N N . ILE A 1 68 ? 25.421 -17.285 -0.593 1.00 68.81 68 ILE A N 1
ATOM 555 C CA . ILE A 1 68 ? 24.038 -17.760 -0.569 1.00 68.81 68 ILE A CA 1
ATOM 556 C C . ILE A 1 68 ? 23.190 -16.674 -1.220 1.00 68.81 68 ILE A C 1
ATOM 558 O O . ILE A 1 68 ? 23.032 -15.587 -0.673 1.00 68.81 68 ILE A O 1
ATOM 562 N N . ARG A 1 69 ? 22.658 -16.949 -2.414 1.00 59.81 69 ARG A N 1
ATOM 563 C CA . ARG A 1 69 ? 21.688 -16.048 -3.043 1.00 59.81 69 ARG A CA 1
ATOM 564 C C . ARG A 1 69 ? 20.378 -16.130 -2.266 1.00 59.81 69 ARG A C 1
ATOM 566 O O . ARG A 1 69 ? 19.736 -17.174 -2.260 1.00 59.81 69 ARG A O 1
ATOM 573 N N . CYS A 1 70 ? 19.999 -15.029 -1.634 1.00 58.84 70 CYS A N 1
ATOM 574 C CA . CYS A 1 70 ? 18.689 -14.857 -1.024 1.00 58.84 70 CYS A CA 1
ATOM 575 C C . CYS A 1 70 ? 17.860 -14.003 -1.984 1.00 58.84 70 CYS A C 1
ATOM 577 O O . CYS A 1 70 ? 18.162 -12.827 -2.155 1.00 58.84 70 CYS A O 1
ATOM 579 N N . GLY A 1 71 ? 16.863 -14.579 -2.650 1.00 56.97 71 GLY A N 1
ATOM 580 C CA . GLY A 1 71 ? 15.971 -13.795 -3.501 1.00 56.97 71 GLY A CA 1
ATOM 581 C C . GLY A 1 71 ? 15.161 -14.641 -4.470 1.00 56.97 71 GLY A C 1
ATOM 582 O O . GLY A 1 71 ? 15.713 -15.479 -5.182 1.00 56.97 71 GLY A O 1
ATOM 583 N N . ASP A 1 72 ? 13.858 -14.379 -4.508 1.00 60.28 72 ASP A N 1
ATOM 584 C CA . ASP A 1 72 ? 12.990 -14.814 -5.595 1.00 60.28 72 ASP A CA 1
ATOM 585 C C . ASP A 1 72 ? 13.246 -13.967 -6.843 1.00 60.28 72 ASP A C 1
ATOM 587 O O . ASP A 1 72 ? 13.539 -12.771 -6.771 1.00 60.28 72 ASP A O 1
ATOM 591 N N . ASN A 1 73 ? 13.099 -14.583 -8.014 1.00 61.06 73 ASN A N 1
ATOM 592 C CA . ASN A 1 73 ? 13.365 -13.932 -9.299 1.00 61.06 73 ASN A CA 1
ATOM 593 C C . ASN A 1 73 ? 12.308 -12.877 -9.696 1.00 61.06 73 ASN A C 1
ATOM 595 O O . ASN A 1 73 ? 12.441 -12.296 -10.769 1.00 61.06 73 ASN A O 1
ATOM 599 N N . LYS A 1 74 ? 11.264 -12.653 -8.881 1.00 77.06 74 LYS A N 1
ATOM 600 C CA . LYS A 1 74 ? 10.153 -11.718 -9.149 1.00 77.06 74 LYS A CA 1
ATOM 601 C C . LYS A 1 74 ? 9.639 -11.056 -7.867 1.00 77.06 74 LYS A C 1
ATOM 603 O O . LYS A 1 74 ? 8.527 -11.327 -7.418 1.00 77.06 74 LYS A O 1
ATOM 608 N N . LEU A 1 75 ? 10.469 -10.225 -7.241 1.00 88.25 75 LEU A N 1
ATOM 609 C CA . LEU A 1 75 ? 10.100 -9.534 -5.997 1.00 88.25 75 LEU A CA 1
ATOM 610 C C . LEU A 1 75 ? 8.951 -8.538 -6.199 1.00 88.25 75 LEU A C 1
ATOM 612 O O . LEU A 1 75 ? 8.216 -8.274 -5.257 1.00 88.25 75 LEU A O 1
ATOM 616 N N . GLU A 1 76 ? 8.768 -8.023 -7.414 1.00 92.38 76 GLU A N 1
ATOM 617 C CA . GLU A 1 76 ? 7.710 -7.074 -7.764 1.00 92.38 76 GLU A CA 1
ATOM 618 C C . GLU A 1 76 ? 6.298 -7.624 -7.554 1.00 92.38 76 GLU A C 1
ATOM 620 O O . GLU A 1 76 ? 5.391 -6.857 -7.252 1.00 92.38 76 GLU A O 1
ATOM 625 N N . ALA A 1 77 ? 6.102 -8.943 -7.634 1.00 92.69 77 ALA A N 1
ATOM 626 C CA . ALA A 1 77 ? 4.799 -9.561 -7.390 1.00 92.69 77 ALA A CA 1
ATOM 627 C C . ALA A 1 77 ? 4.342 -9.445 -5.924 1.00 92.69 77 ALA A C 1
ATOM 629 O O . ALA A 1 77 ? 3.146 -9.539 -5.659 1.00 92.69 77 ALA A O 1
ATOM 630 N N . ARG A 1 78 ? 5.262 -9.172 -4.987 1.00 92.19 78 ARG A N 1
ATOM 631 C CA . ARG A 1 78 ? 4.961 -9.058 -3.552 1.00 92.19 78 ARG A CA 1
ATOM 632 C C . ARG A 1 78 ? 4.020 -7.907 -3.216 1.00 92.19 78 ARG A C 1
ATOM 634 O O . ARG A 1 78 ? 3.332 -7.983 -2.211 1.00 92.19 78 ARG A O 1
ATOM 641 N N . ILE A 1 79 ? 3.932 -6.873 -4.059 1.00 94.62 79 ILE A N 1
ATOM 642 C CA . ILE A 1 79 ? 2.953 -5.787 -3.858 1.00 94.62 79 ILE A CA 1
ATOM 643 C C . ILE A 1 79 ? 1.498 -6.246 -4.056 1.00 94.62 79 ILE A C 1
ATOM 645 O O . ILE A 1 79 ? 0.585 -5.490 -3.752 1.00 94.62 79 ILE A O 1
ATOM 649 N N . LEU A 1 80 ? 1.289 -7.452 -4.599 1.00 94.62 80 LEU A N 1
ATOM 650 C CA . LEU A 1 80 ? -0.021 -8.084 -4.792 1.00 94.62 80 LEU A CA 1
ATOM 651 C C . LEU A 1 80 ? -0.280 -9.201 -3.767 1.00 94.62 80 LEU A C 1
ATOM 653 O O . LEU A 1 80 ? -1.302 -9.886 -3.840 1.00 94.62 80 LEU A O 1
ATOM 657 N N . GLU A 1 81 ? 0.662 -9.442 -2.852 1.00 90.62 81 GLU A N 1
ATOM 658 C CA . GLU A 1 81 ? 0.545 -10.431 -1.784 1.00 90.62 81 GLU A CA 1
ATOM 659 C C . GLU A 1 81 ? -0.038 -9.792 -0.515 1.00 90.62 81 GLU A C 1
ATOM 661 O O . GLU A 1 81 ? -0.008 -8.581 -0.334 1.00 90.62 81 GLU A O 1
ATOM 666 N N . LYS A 1 82 ? -0.568 -10.620 0.394 1.00 86.75 82 LYS A N 1
ATOM 667 C CA . LYS A 1 82 ? -1.188 -10.147 1.646 1.00 86.75 82 LYS A CA 1
ATOM 668 C C . LYS A 1 82 ? -0.208 -9.957 2.807 1.00 86.75 82 LYS A C 1
ATOM 670 O O . LYS A 1 82 ? -0.615 -9.509 3.873 1.00 86.75 82 LYS A O 1
ATOM 675 N N . SER A 1 83 ? 1.041 -10.403 2.664 1.00 87.75 83 SER A N 1
ATOM 676 C CA . SER A 1 83 ? 2.022 -10.291 3.746 1.00 87.75 83 SER A CA 1
ATOM 677 C C . SER A 1 83 ? 2.658 -8.910 3.727 1.00 87.75 83 SER A C 1
ATOM 679 O O . SER A 1 83 ? 3.128 -8.463 2.688 1.00 87.75 83 SER A O 1
ATOM 681 N N . VAL A 1 84 ? 2.729 -8.275 4.896 1.00 87.00 84 VAL A N 1
ATOM 682 C CA . VAL A 1 84 ? 3.460 -7.016 5.115 1.00 87.00 84 VAL A CA 1
ATOM 683 C C . VAL A 1 84 ? 4.472 -7.140 6.250 1.00 87.00 84 VAL A C 1
ATOM 685 O O . VAL A 1 84 ? 4.821 -6.168 6.923 1.00 87.00 84 VAL A O 1
ATOM 688 N N . MET A 1 85 ? 4.941 -8.363 6.506 1.00 88.75 85 MET A N 1
ATOM 689 C CA . MET A 1 85 ? 5.998 -8.588 7.486 1.00 88.75 85 MET A CA 1
ATOM 690 C C . MET A 1 85 ? 7.293 -7.905 7.026 1.00 88.75 85 MET A C 1
ATOM 692 O O . MET A 1 85 ? 7.547 -7.811 5.823 1.00 88.75 85 MET A O 1
ATOM 696 N N . PRO A 1 86 ? 8.150 -7.429 7.947 1.00 88.50 86 PRO A N 1
ATOM 697 C CA . PRO A 1 86 ? 9.442 -6.867 7.569 1.00 88.50 86 PRO A CA 1
ATOM 698 C C . PRO A 1 86 ? 10.228 -7.809 6.642 1.00 88.50 86 PRO A C 1
ATOM 700 O O . PRO A 1 86 ? 10.571 -8.925 7.025 1.00 88.50 86 PRO A O 1
ATOM 703 N N . GLY A 1 87 ? 10.519 -7.343 5.423 1.00 83.62 87 GLY A N 1
ATOM 704 C CA . GLY A 1 87 ? 11.202 -8.118 4.378 1.00 83.62 87 GLY A CA 1
ATOM 705 C C . GLY A 1 87 ? 10.282 -8.737 3.318 1.00 83.62 87 GLY A C 1
ATOM 706 O O . GLY A 1 87 ? 10.770 -9.073 2.237 1.00 83.62 87 GLY A O 1
ATOM 707 N N . ASP A 1 88 ? 8.974 -8.808 3.564 1.00 88.00 88 ASP A N 1
ATOM 708 C CA . ASP A 1 88 ? 7.952 -9.256 2.609 1.00 88.00 88 ASP A CA 1
ATOM 709 C C . ASP A 1 88 ? 7.423 -8.065 1.802 1.00 88.00 88 ASP A C 1
ATOM 711 O O . ASP A 1 88 ? 6.250 -7.720 1.822 1.00 88.00 88 ASP A O 1
ATOM 715 N N . CYS A 1 89 ? 8.324 -7.379 1.103 1.00 90.88 89 CYS A N 1
ATOM 716 C CA . CYS A 1 89 ? 7.977 -6.265 0.227 1.00 90.88 89 CYS A CA 1
ATOM 717 C C . CYS A 1 89 ? 8.769 -6.328 -1.082 1.00 90.88 89 CYS A C 1
ATOM 719 O O . CYS A 1 89 ? 9.674 -7.158 -1.244 1.00 90.88 89 CYS A O 1
ATOM 721 N N . TRP A 1 90 ? 8.426 -5.437 -2.014 1.00 93.31 90 TRP A N 1
ATOM 722 C CA . TRP A 1 90 ? 9.216 -5.166 -3.211 1.00 93.31 90 TRP A CA 1
ATOM 723 C C . TRP A 1 90 ? 10.089 -3.920 -3.006 1.00 93.31 90 TRP A C 1
ATOM 725 O O . TRP A 1 90 ? 9.609 -2.795 -3.158 1.00 93.31 90 TRP A O 1
ATOM 735 N N . PRO A 1 91 ? 11.375 -4.086 -2.662 1.00 91.69 91 PRO A N 1
ATOM 736 C CA . PRO A 1 91 ? 12.314 -2.976 -2.653 1.00 91.69 91 PRO A CA 1
ATOM 737 C C . PRO A 1 91 ? 12.772 -2.642 -4.081 1.00 91.69 91 PRO A C 1
ATOM 739 O O . PRO A 1 91 ? 13.090 -3.530 -4.878 1.00 91.69 91 PRO A O 1
ATOM 742 N N . PHE A 1 92 ? 12.885 -1.352 -4.389 1.00 93.44 92 PHE A N 1
ATOM 743 C CA . PHE A 1 92 ? 13.463 -0.851 -5.636 1.00 93.44 92 PHE A CA 1
ATOM 744 C C . PHE A 1 92 ? 14.526 0.219 -5.372 1.00 93.44 92 PHE A C 1
ATOM 746 O O . PHE A 1 92 ? 14.604 0.796 -4.288 1.00 93.44 92 PHE A O 1
ATOM 753 N N . LYS A 1 93 ? 15.407 0.439 -6.349 1.00 92.50 93 LYS A N 1
ATOM 754 C CA . LYS A 1 93 ? 16.503 1.403 -6.240 1.00 92.50 93 LYS A CA 1
ATOM 755 C C . LYS A 1 93 ? 15.997 2.834 -6.383 1.00 92.50 93 LYS A C 1
ATOM 757 O O . LYS A 1 93 ? 15.241 3.145 -7.293 1.00 92.50 93 LYS A O 1
ATOM 762 N N . GLY A 1 94 ? 16.536 3.722 -5.552 1.00 93.12 94 GLY A N 1
ATOM 763 C CA . GLY A 1 94 ? 16.225 5.148 -5.598 1.00 93.12 94 GLY A CA 1
ATOM 764 C C . GLY A 1 94 ? 14.976 5.500 -4.794 1.00 93.12 94 GLY A C 1
ATOM 765 O O . GLY A 1 94 ? 14.650 4.831 -3.821 1.00 93.12 94 GLY A O 1
ATOM 766 N N . HIS A 1 95 ? 14.331 6.601 -5.171 1.00 93.75 95 HIS A N 1
ATOM 767 C CA . HIS A 1 95 ? 13.153 7.163 -4.496 1.00 93.75 95 HIS A CA 1
ATOM 768 C C . HIS A 1 95 ? 11.942 7.292 -5.432 1.00 93.75 95 HIS A C 1
ATOM 770 O O . HIS A 1 95 ? 10.885 7.745 -5.008 1.00 93.75 95 HIS A O 1
ATOM 776 N N . GLU A 1 96 ? 12.094 6.883 -6.692 1.00 95.50 96 GLU A N 1
ATOM 777 C CA . GLU A 1 96 ? 11.051 6.910 -7.712 1.00 95.50 96 GLU A CA 1
ATOM 778 C C . GLU A 1 96 ? 10.945 5.530 -8.353 1.00 95.50 96 GLU A C 1
ATOM 780 O O . GLU A 1 96 ? 11.950 4.886 -8.659 1.00 95.50 96 GLU A O 1
ATOM 785 N N . GLY A 1 97 ? 9.711 5.083 -8.544 1.00 95.50 97 GLY A N 1
ATOM 786 C CA . GLY A 1 97 ? 9.389 3.783 -9.103 1.00 95.50 97 GLY A CA 1
ATOM 787 C C . GLY A 1 97 ? 7.959 3.768 -9.627 1.00 95.50 97 GLY A C 1
ATOM 788 O O . GLY A 1 97 ? 7.157 4.661 -9.357 1.00 95.50 97 GLY A O 1
ATOM 789 N N . SER A 1 98 ? 7.647 2.753 -10.414 1.00 96.62 98 SER A N 1
ATOM 790 C CA . SER A 1 98 ? 6.350 2.535 -11.038 1.00 96.62 98 SER A CA 1
ATOM 791 C C . SER A 1 98 ? 6.109 1.042 -11.224 1.00 96.62 98 SER A C 1
ATOM 793 O O . SER A 1 98 ? 7.035 0.280 -11.502 1.00 96.62 98 SER A O 1
ATOM 795 N N . ALA A 1 99 ? 4.855 0.630 -11.102 1.00 96.44 99 ALA A N 1
ATOM 796 C CA . ALA A 1 99 ? 4.402 -0.698 -11.475 1.00 96.44 99 ALA A CA 1
ATOM 797 C C . ALA A 1 99 ? 3.056 -0.579 -12.183 1.00 96.44 99 ALA A C 1
ATOM 799 O O . ALA A 1 99 ? 2.220 0.249 -11.825 1.00 96.44 99 ALA A O 1
ATOM 800 N N . VAL A 1 100 ? 2.863 -1.414 -13.195 1.00 96.06 100 VAL A N 1
ATOM 801 C CA . VAL A 1 100 ? 1.600 -1.581 -13.903 1.00 96.06 100 VAL A CA 1
ATOM 802 C C . VAL A 1 100 ? 1.018 -2.918 -13.487 1.00 96.06 100 VAL A C 1
ATOM 804 O O . VAL A 1 100 ? 1.632 -3.965 -13.712 1.00 96.06 100 VAL A O 1
ATOM 807 N N . ILE A 1 101 ? -0.162 -2.858 -12.882 1.00 96.44 101 ILE A N 1
ATOM 808 C CA . ILE A 1 101 ? -0.890 -4.011 -12.366 1.00 96.44 101 ILE A CA 1
ATOM 809 C C . ILE A 1 101 ? -2.093 -4.242 -13.276 1.00 96.44 101 ILE A C 1
ATOM 811 O O . ILE A 1 101 ? -2.926 -3.356 -13.454 1.00 96.44 101 ILE A O 1
ATOM 815 N N . GLU A 1 102 ? -2.175 -5.434 -13.850 1.00 95.88 102 GLU A N 1
ATOM 816 C CA . GLU A 1 102 ? -3.403 -5.953 -14.441 1.00 95.88 102 GLU A CA 1
ATOM 817 C C . GLU A 1 102 ? -4.252 -6.539 -13.313 1.00 95.88 102 GLU A C 1
ATOM 819 O O . GLU A 1 102 ? -3.810 -7.444 -12.598 1.00 95.88 102 GLU A O 1
ATOM 824 N N . LEU A 1 103 ? -5.446 -5.978 -13.133 1.00 96.25 103 LEU A N 1
ATOM 825 C CA . LEU A 1 103 ? -6.419 -6.451 -12.155 1.00 96.25 103 LEU A CA 1
ATOM 826 C C . LEU A 1 103 ? -7.036 -7.774 -12.617 1.00 96.25 103 LEU A C 1
ATOM 828 O O . LEU A 1 103 ? -7.041 -8.090 -13.806 1.00 96.25 103 LEU A O 1
ATOM 832 N N . VAL A 1 104 ? -7.590 -8.539 -11.678 1.00 96.50 104 VAL A N 1
ATOM 833 C CA . VAL A 1 104 ? -8.245 -9.822 -11.995 1.00 96.50 104 VAL A CA 1
ATOM 834 C C . VAL A 1 104 ? -9.553 -9.673 -12.775 1.00 96.50 104 VAL A C 1
ATOM 836 O O . VAL A 1 104 ? -10.028 -10.650 -13.348 1.00 96.50 104 VAL A O 1
ATOM 839 N N . ASP A 1 105 ? -10.143 -8.477 -12.769 1.00 94.50 105 ASP A N 1
ATOM 840 C CA . ASP A 1 105 ? -11.382 -8.150 -13.470 1.00 94.50 105 ASP A CA 1
ATOM 841 C C . ASP A 1 105 ? -11.401 -6.664 -13.866 1.00 94.50 105 ASP A C 1
ATOM 843 O O . ASP A 1 105 ? -10.690 -5.838 -13.280 1.00 94.50 105 ASP A O 1
ATOM 847 N N . GLU A 1 106 ? -12.232 -6.317 -14.845 1.00 92.12 106 GLU A N 1
ATOM 848 C CA . GLU A 1 106 ? -12.471 -4.932 -15.243 1.00 92.12 106 GLU A CA 1
ATOM 849 C C . GLU A 1 106 ? -13.398 -4.251 -14.227 1.00 92.12 106 GLU A C 1
ATOM 851 O O . GLU A 1 106 ? -14.531 -4.678 -13.998 1.00 92.12 106 GLU A O 1
ATOM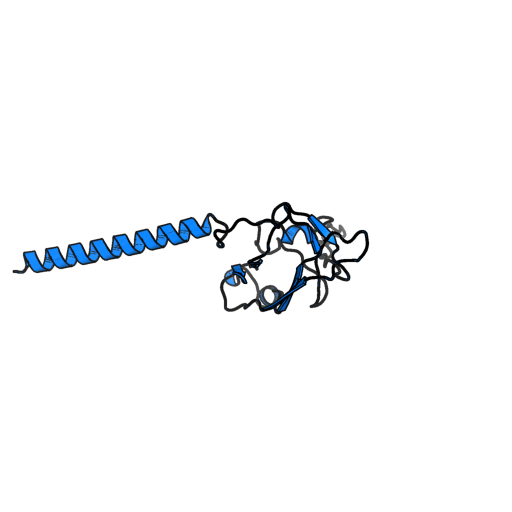 856 N N . ILE A 1 107 ? -12.924 -3.167 -13.606 1.00 93.44 107 ILE A N 1
ATOM 857 C CA . ILE A 1 107 ? -13.663 -2.464 -12.554 1.00 93.44 107 ILE A CA 1
ATOM 858 C C . ILE A 1 107 ? -13.628 -0.948 -12.715 1.00 93.44 107 ILE A C 1
ATOM 860 O O . ILE A 1 107 ? -12.707 -0.365 -13.286 1.00 93.44 107 ILE A O 1
ATOM 864 N N . ILE A 1 108 ? -14.608 -0.290 -12.095 1.00 93.75 108 ILE A N 1
ATOM 865 C CA . ILE A 1 108 ? -14.554 1.147 -11.827 1.00 93.75 108 ILE A CA 1
ATOM 866 C C . ILE A 1 108 ? -13.797 1.345 -10.512 1.00 93.75 108 ILE A C 1
ATOM 868 O O . ILE A 1 108 ? -14.322 1.069 -9.429 1.00 93.75 108 ILE A O 1
ATOM 872 N N . VAL A 1 109 ? -12.552 1.810 -10.610 1.00 94.62 109 VAL A N 1
ATOM 873 C CA . VAL A 1 109 ? -11.699 2.073 -9.446 1.00 94.62 109 VAL A CA 1
ATOM 874 C C . VAL A 1 109 ? -12.255 3.258 -8.656 1.00 94.62 109 VAL A C 1
ATOM 876 O O . VAL A 1 109 ? -12.324 4.375 -9.160 1.00 94.62 109 VAL A O 1
ATOM 879 N N . ASN A 1 110 ? -12.634 3.004 -7.402 1.00 93.88 110 ASN A N 1
ATOM 880 C CA . ASN A 1 110 ? -13.130 4.030 -6.476 1.00 93.88 110 ASN A CA 1
ATOM 881 C C . ASN A 1 110 ? -12.161 4.331 -5.331 1.00 93.88 110 ASN A C 1
ATOM 883 O O . ASN A 1 110 ? -12.248 5.402 -4.739 1.00 93.88 110 ASN A O 1
ATOM 887 N N . LYS A 1 111 ? -11.321 3.357 -4.966 1.00 96.88 111 LYS A N 1
ATOM 888 C CA . LYS A 1 111 ? -10.395 3.435 -3.838 1.00 96.88 111 LYS A CA 1
ATOM 889 C C . LYS A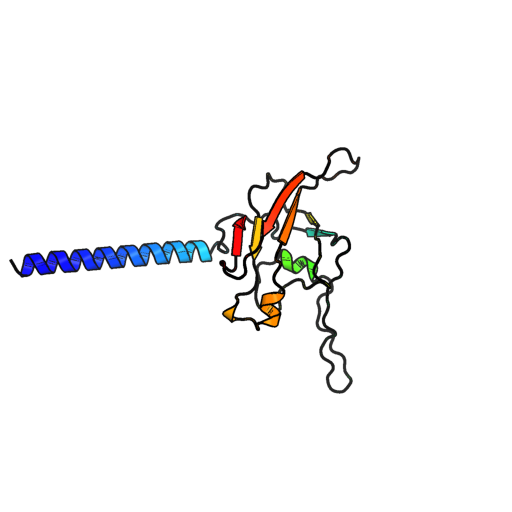 1 111 ? -9.131 2.655 -4.145 1.00 96.88 111 LYS A C 1
ATOM 891 O O . LYS A 1 111 ? -9.199 1.635 -4.834 1.00 96.88 111 LYS A O 1
ATOM 896 N N . VAL A 1 112 ? -8.019 3.099 -3.578 1.00 97.12 112 VAL A N 1
ATOM 897 C CA . VAL A 1 112 ? -6.758 2.351 -3.549 1.00 97.12 112 VAL A CA 1
ATOM 898 C C . VAL A 1 112 ? -6.254 2.281 -2.117 1.00 97.12 112 VAL A C 1
ATOM 900 O O . VAL A 1 112 ? -6.364 3.254 -1.373 1.00 97.12 112 VAL A O 1
ATOM 903 N N . SER A 1 113 ? -5.704 1.140 -1.724 1.00 96.75 113 SER A N 1
ATOM 904 C CA . SER A 1 113 ? -5.086 0.970 -0.413 1.00 96.75 113 SER A CA 1
ATOM 905 C C . SER A 1 113 ? -3.589 0.755 -0.584 1.00 96.75 113 SER A C 1
ATOM 907 O O . SER A 1 113 ? -3.164 0.004 -1.458 1.00 96.75 113 SER A O 1
ATOM 909 N N . LEU A 1 114 ? -2.797 1.434 0.240 1.00 96.38 114 LEU A N 1
ATOM 910 C CA . LEU A 1 114 ? -1.359 1.235 0.346 1.00 96.38 114 LEU A CA 1
ATOM 911 C C . LEU A 1 114 ? -1.029 0.885 1.793 1.00 96.38 114 LEU A C 1
ATOM 913 O O . LEU A 1 114 ? -1.481 1.567 2.717 1.00 96.38 114 LEU A O 1
ATOM 917 N N . GLU A 1 115 ? -0.245 -0.170 1.969 1.00 95.00 115 GLU A N 1
ATOM 918 C CA . GLU A 1 115 ? 0.172 -0.668 3.274 1.00 95.00 115 GLU A CA 1
ATOM 919 C C . GLU A 1 115 ? 1.696 -0.696 3.381 1.00 95.00 115 GLU A C 1
ATOM 921 O O . GLU A 1 115 ? 2.406 -0.938 2.401 1.00 95.00 115 GLU A O 1
ATOM 926 N N . HIS A 1 116 ? 2.205 -0.444 4.584 1.00 94.56 116 HIS A N 1
ATOM 927 C CA . HIS A 1 116 ? 3.609 -0.637 4.920 1.00 94.56 116 HIS A CA 1
ATOM 928 C C . HIS A 1 116 ? 3.739 -1.368 6.255 1.00 94.56 116 HIS A C 1
ATOM 930 O O . HIS A 1 116 ? 2.883 -1.237 7.128 1.00 94.56 116 HIS A O 1
ATOM 936 N N . ALA A 1 117 ? 4.846 -2.093 6.437 1.00 93.31 117 ALA A N 1
ATOM 937 C CA . ALA A 1 117 ? 5.113 -2.813 7.676 1.00 93.31 117 ALA A CA 1
ATOM 938 C C . ALA A 1 117 ? 5.020 -1.880 8.910 1.00 93.31 117 ALA A C 1
ATOM 940 O O . ALA A 1 117 ? 5.481 -0.727 8.833 1.00 93.31 117 ALA A O 1
ATOM 941 N N . PRO A 1 118 ? 4.468 -2.368 10.044 1.00 89.81 118 PRO A N 1
ATOM 942 C CA . PRO A 1 118 ? 4.257 -1.566 11.244 1.00 89.81 118 PRO A CA 1
ATOM 943 C C . PRO A 1 118 ? 5.544 -0.934 11.761 1.00 89.81 118 PRO A C 1
ATOM 945 O O . PRO A 1 118 ? 6.588 -1.589 11.835 1.00 89.81 118 PRO A O 1
ATOM 948 N N . ARG A 1 119 ? 5.457 0.329 12.190 1.00 89.31 119 ARG A N 1
ATOM 949 C CA . ARG A 1 119 ? 6.613 1.087 12.697 1.00 89.31 119 ARG A CA 1
ATOM 950 C C . ARG A 1 119 ? 7.319 0.369 13.845 1.00 89.31 119 ARG A C 1
ATOM 952 O O . ARG A 1 119 ? 8.544 0.343 13.868 1.00 89.31 119 ARG A O 1
ATOM 959 N N . ASP A 1 120 ? 6.560 -0.239 14.750 1.00 90.00 120 ASP A N 1
ATOM 960 C CA . ASP A 1 120 ? 7.096 -0.912 15.939 1.00 90.00 120 ASP A CA 1
ATOM 961 C C . ASP A 1 120 ? 7.928 -2.164 15.605 1.00 90.00 120 ASP A C 1
ATOM 963 O O . ASP A 1 120 ? 8.641 -2.685 16.464 1.00 90.00 120 ASP A O 1
ATOM 967 N N . LEU A 1 121 ? 7.861 -2.645 14.358 1.00 88.75 121 LEU A N 1
ATOM 968 C CA . LEU A 1 121 ? 8.631 -3.786 13.860 1.00 88.75 121 LEU A CA 1
ATOM 969 C C . LEU A 1 121 ? 9.837 -3.374 13.001 1.00 88.75 121 LEU A C 1
ATOM 971 O O . LEU A 1 121 ? 10.547 -4.244 12.494 1.00 88.75 121 LEU A O 1
ATOM 975 N N . LEU A 1 122 ? 10.080 -2.072 12.821 1.00 88.69 122 LEU A N 1
ATOM 976 C CA . LEU A 1 122 ? 11.106 -1.539 11.927 1.00 88.69 122 LEU A CA 1
ATOM 977 C C . LEU A 1 122 ? 12.116 -0.652 12.663 1.00 88.69 122 LEU A C 1
ATOM 979 O O . LEU A 1 122 ? 11.824 -0.026 13.676 1.00 88.69 122 LEU A O 1
ATOM 983 N N . SER A 1 123 ? 13.328 -0.572 12.113 1.00 89.12 123 SER A N 1
ATOM 984 C CA . SER A 1 123 ? 14.304 0.450 12.501 1.00 89.12 123 SER A CA 1
ATOM 985 C C . SER A 1 123 ? 13.975 1.800 11.850 1.00 89.12 123 SER A C 1
ATOM 987 O O . SER A 1 123 ? 13.300 1.842 10.820 1.00 89.12 123 SER A O 1
ATOM 989 N N . ASP A 1 124 ? 14.514 2.901 12.386 1.00 84.44 124 ASP A N 1
ATOM 990 C CA . ASP A 1 124 ? 14.279 4.260 11.859 1.00 84.44 124 ASP A CA 1
ATOM 991 C C . ASP A 1 124 ? 14.610 4.397 10.360 1.00 84.44 124 ASP A C 1
ATOM 993 O O . ASP A 1 124 ? 13.896 5.062 9.611 1.00 84.44 124 ASP A O 1
ATOM 997 N N . GLY A 1 125 ? 15.672 3.733 9.893 1.00 82.81 125 GLY A N 1
ATOM 998 C CA . GLY A 1 125 ? 16.036 3.730 8.474 1.00 82.81 125 GLY A CA 1
ATOM 999 C C . GLY A 1 125 ? 15.071 2.920 7.604 1.00 82.81 125 GLY A C 1
ATOM 1000 O O . GLY A 1 125 ? 14.803 3.307 6.471 1.00 82.81 125 GLY A O 1
ATOM 1001 N N . ALA A 1 126 ? 14.529 1.820 8.132 1.00 84.19 126 ALA A N 1
ATOM 1002 C CA . ALA A 1 126 ? 13.604 0.955 7.405 1.00 84.19 126 ALA A CA 1
ATOM 1003 C C . ALA A 1 126 ? 12.185 1.538 7.345 1.00 84.19 126 ALA A C 1
ATOM 1005 O O . ALA A 1 126 ? 11.502 1.375 6.343 1.00 84.19 126 ALA A O 1
ATOM 1006 N N . ILE A 1 127 ? 11.725 2.262 8.370 1.00 89.56 127 ILE A N 1
ATOM 1007 C CA . ILE A 1 127 ? 10.434 2.962 8.276 1.00 89.56 127 ILE A CA 1
ATOM 1008 C C . ILE A 1 127 ? 10.507 4.146 7.300 1.00 89.56 127 ILE A C 1
ATOM 1010 O O . ILE A 1 127 ? 9.527 4.453 6.626 1.00 89.56 127 ILE A O 1
ATOM 1014 N N . ALA A 1 128 ? 11.676 4.781 7.165 1.00 90.19 128 ALA A N 1
ATOM 1015 C CA . ALA A 1 128 ? 11.892 5.874 6.220 1.00 90.19 128 ALA A CA 1
ATOM 1016 C C . ALA A 1 128 ? 11.876 5.436 4.741 1.00 90.19 128 ALA A C 1
ATOM 1018 O O . ALA A 1 128 ? 11.808 6.304 3.873 1.00 90.19 128 ALA A O 1
ATOM 1019 N N . SER A 1 129 ? 11.918 4.130 4.440 1.00 92.12 129 SER A N 1
ATOM 1020 C CA . SER A 1 129 ? 11.788 3.626 3.065 1.00 92.12 129 SER A CA 1
ATOM 1021 C C . SER A 1 129 ? 10.342 3.507 2.584 1.00 92.12 129 SER A C 1
ATOM 1023 O O . SER A 1 129 ? 10.129 3.133 1.432 1.00 92.12 129 SER A O 1
ATOM 1025 N N . ALA A 1 130 ? 9.350 3.781 3.438 1.00 93.75 130 ALA A N 1
ATOM 1026 C CA . ALA A 1 130 ? 7.958 3.746 3.016 1.00 93.75 130 ALA A CA 1
ATOM 1027 C C . ALA A 1 130 ? 7.709 4.749 1.875 1.00 93.75 130 ALA A C 1
ATOM 1029 O O . ALA A 1 130 ? 8.282 5.846 1.891 1.00 93.75 130 ALA A O 1
ATOM 1030 N N . PRO A 1 131 ? 6.829 4.425 0.910 1.00 93.62 131 PRO A N 1
ATOM 1031 C CA . PRO A 1 131 ? 6.424 5.383 -0.107 1.00 93.62 131 PRO A CA 1
ATOM 1032 C C . PRO A 1 131 ? 5.884 6.659 0.546 1.00 93.62 131 PRO A C 1
ATOM 1034 O O . PRO A 1 131 ? 5.173 6.595 1.547 1.00 93.62 131 PRO A O 1
ATOM 1037 N N . TYR A 1 132 ? 6.223 7.819 -0.016 1.00 95.38 132 TYR A N 1
ATOM 1038 C CA . TYR A 1 132 ? 5.726 9.103 0.477 1.00 95.38 132 TYR A CA 1
ATOM 1039 C C . TYR A 1 132 ? 4.594 9.627 -0.400 1.00 95.38 132 TYR A C 1
ATOM 1041 O O . TYR A 1 132 ? 3.467 9.763 0.063 1.00 95.38 132 TYR A O 1
ATOM 1049 N N . GLU A 1 133 ? 4.879 9.885 -1.672 1.00 97.56 133 GLU A N 1
ATOM 1050 C CA . GLU A 1 133 ? 3.918 10.384 -2.650 1.00 97.56 133 GLU A CA 1
ATOM 1051 C C . GLU A 1 133 ? 3.811 9.393 -3.807 1.00 97.56 133 GLU A C 1
ATOM 1053 O O . GLU A 1 133 ? 4.820 8.847 -4.255 1.00 97.56 133 GLU A O 1
ATOM 1058 N N . PHE A 1 134 ? 2.595 9.147 -4.286 1.00 97.81 134 PHE A N 1
ATOM 1059 C CA . PHE A 1 134 ? 2.363 8.326 -5.469 1.00 97.81 134 PHE A CA 1
ATOM 1060 C C . PHE A 1 134 ? 1.221 8.894 -6.307 1.00 97.81 134 PHE A C 1
ATOM 1062 O O . PHE A 1 134 ? 0.316 9.552 -5.795 1.00 97.81 134 PHE A O 1
ATOM 1069 N N . SER A 1 135 ? 1.255 8.623 -7.610 1.00 97.69 135 SER A N 1
ATOM 1070 C CA . SER A 1 135 ? 0.165 8.958 -8.527 1.00 97.69 135 SER A CA 1
ATOM 1071 C C . SER A 1 135 ? -0.503 7.684 -9.029 1.00 97.69 135 SER A C 1
ATOM 1073 O O . SER A 1 135 ? 0.178 6.694 -9.300 1.00 97.69 135 SER A O 1
ATOM 1075 N N . LEU A 1 136 ? -1.831 7.700 -9.136 1.00 97.56 136 LEU A N 1
ATOM 1076 C CA . LEU A 1 136 ? -2.610 6.556 -9.607 1.00 97.56 136 LEU A CA 1
ATOM 1077 C C . LEU A 1 136 ? -3.166 6.835 -11.003 1.00 97.56 136 LEU A C 1
ATOM 1079 O O . LEU A 1 136 ? -3.777 7.880 -11.251 1.00 97.56 136 LEU A O 1
ATOM 1083 N N . TRP A 1 137 ? -2.981 5.868 -11.898 1.00 96.44 137 TRP A N 1
ATOM 1084 C CA . TRP A 1 137 ? -3.377 5.966 -13.298 1.00 96.44 137 TRP A CA 1
ATOM 1085 C C . TRP A 1 137 ? -4.148 4.723 -13.734 1.00 96.44 137 TRP A C 1
ATOM 1087 O O . TRP A 1 137 ? -3.720 3.601 -13.479 1.00 96.44 137 TRP A O 1
ATOM 1097 N N . GLY A 1 138 ? -5.269 4.934 -14.419 1.00 95.00 138 GLY A N 1
ATOM 1098 C CA . GLY A 1 138 ? -6.013 3.898 -15.126 1.00 95.00 138 GLY A CA 1
ATOM 1099 C C . GLY A 1 138 ? -5.494 3.767 -16.550 1.00 95.00 138 GLY A C 1
ATOM 1100 O O . GLY A 1 138 ? -5.457 4.752 -17.291 1.00 95.00 138 GLY A O 1
ATOM 1101 N N . LEU A 1 139 ? -5.091 2.556 -16.922 1.00 91.94 139 LEU A N 1
ATOM 1102 C CA . LEU A 1 139 ? -4.620 2.222 -18.261 1.00 91.94 139 LEU A CA 1
ATOM 1103 C C . LEU A 1 139 ? -5.653 1.321 -18.938 1.00 91.94 139 LEU A C 1
ATOM 1105 O O . LEU A 1 139 ? -6.194 0.421 -18.303 1.00 91.94 139 LEU A O 1
ATOM 1109 N N . TYR A 1 140 ? -5.897 1.559 -20.222 1.00 83.62 140 TYR A N 1
ATOM 1110 C CA . TYR A 1 140 ? -6.727 0.694 -21.057 1.00 83.62 140 TYR A CA 1
ATOM 1111 C C . TYR A 1 140 ? -5.825 -0.179 -21.927 1.00 83.62 140 TYR A C 1
ATOM 1113 O O . TYR A 1 140 ? -4.722 0.248 -22.290 1.00 83.62 140 TYR A O 1
ATOM 1121 N N . ASP A 1 141 ? -6.286 -1.385 -22.270 1.00 73.62 141 ASP A N 1
ATOM 1122 C CA . ASP A 1 141 ? -5.604 -2.221 -23.259 1.00 73.62 141 ASP A CA 1
ATOM 1123 C C . ASP A 1 141 ? -5.705 -1.552 -24.636 1.00 73.62 141 ASP A C 1
ATOM 1125 O O . ASP A 1 141 ? -6.682 -1.667 -25.377 1.00 73.62 141 ASP A O 1
ATOM 1129 N N . ASN A 1 142 ? -4.693 -0.748 -24.933 1.00 63.00 142 ASN A N 1
ATOM 1130 C CA . ASN A 1 142 ? -4.651 0.125 -26.086 1.00 63.00 142 ASN A CA 1
ATOM 1131 C C . ASN A 1 142 ? -3.835 -0.517 -27.204 1.00 63.00 142 ASN A C 1
ATOM 1133 O O . ASN A 1 142 ? -2.797 0.017 -27.597 1.00 63.00 142 ASN A O 1
ATOM 1137 N N . ALA A 1 143 ? -4.327 -1.616 -27.777 1.00 61.00 143 ALA A N 1
ATOM 1138 C CA . ALA A 1 143 ? -3.730 -2.193 -28.986 1.00 61.00 143 ALA A CA 1
ATOM 1139 C C . ALA A 1 143 ? -3.602 -1.162 -30.135 1.00 61.00 143 ALA A C 1
ATOM 1141 O O . ALA A 1 143 ? -2.683 -1.256 -30.946 1.00 61.00 143 ALA A O 1
ATOM 1142 N N . ASN A 1 144 ? -4.478 -0.146 -30.161 1.00 59.00 144 ASN A N 1
ATOM 1143 C CA . ASN A 1 144 ? -4.524 0.900 -31.191 1.00 59.00 144 ASN A CA 1
ATOM 1144 C C . ASN A 1 144 ? -4.161 2.317 -30.692 1.00 59.00 144 ASN A C 1
ATOM 1146 O O . ASN A 1 144 ? -4.071 3.233 -31.502 1.00 59.00 144 ASN A O 1
ATOM 1150 N N . GLY A 1 145 ? -3.920 2.515 -29.388 1.00 63.94 145 GLY A N 1
ATOM 1151 C CA . GLY A 1 145 ? -3.510 3.820 -28.835 1.00 63.94 145 GLY A CA 1
ATOM 1152 C C . GLY A 1 145 ? -4.614 4.879 -28.679 1.00 63.94 145 GLY A C 1
ATOM 1153 O O . GLY A 1 145 ? -4.293 6.040 -28.438 1.00 63.94 145 GLY A O 1
ATOM 1154 N N . ASP A 1 146 ? -5.890 4.508 -28.802 1.00 73.56 146 ASP A N 1
ATOM 1155 C CA . ASP A 1 146 ? -6.992 5.476 -28.910 1.00 73.56 146 ASP A CA 1
ATOM 1156 C C . ASP A 1 146 ? -7.441 6.096 -27.573 1.00 73.56 146 ASP A C 1
ATOM 1158 O O . ASP A 1 146 ? -8.022 7.184 -27.571 1.00 73.56 146 ASP A O 1
ATOM 1162 N N . VAL A 1 147 ? -7.183 5.445 -26.430 1.00 80.38 147 VAL A N 1
ATOM 1163 C CA . VAL A 1 147 ? -7.661 5.925 -25.122 1.00 80.38 147 VAL A CA 1
ATOM 1164 C C . VAL A 1 147 ? -6.498 6.439 -24.267 1.00 80.38 147 VAL A C 1
ATOM 1166 O O . VAL A 1 147 ? -5.635 5.657 -23.874 1.00 80.38 147 VAL A O 1
ATOM 1169 N N . PRO A 1 148 ? -6.434 7.738 -23.928 1.00 87.19 148 PRO A N 1
ATOM 1170 C CA . PRO A 1 148 ? -5.377 8.239 -23.058 1.00 87.19 148 PRO A CA 1
ATOM 1171 C C . PRO A 1 148 ? -5.503 7.664 -21.632 1.00 87.19 148 PRO A C 1
ATOM 1173 O O . PRO A 1 148 ? -6.620 7.405 -21.175 1.00 87.19 148 PRO A O 1
ATOM 1176 N N . PRO A 1 149 ? -4.385 7.508 -20.894 1.00 91.75 149 PRO A N 1
ATOM 1177 C CA . PRO A 1 1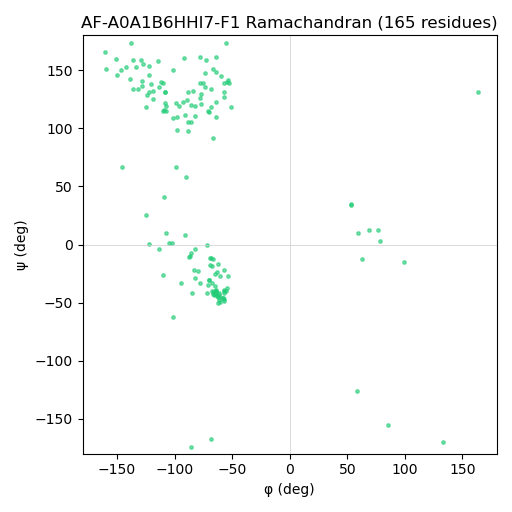49 ? -4.414 7.159 -19.476 1.00 91.75 149 PRO A CA 1
ATOM 1178 C C . PRO A 1 149 ? -5.310 8.098 -18.664 1.00 91.75 149 PRO A C 1
ATOM 1180 O O . PRO A 1 149 ? -5.277 9.318 -18.843 1.00 91.75 149 PRO A O 1
ATOM 1183 N N . HIS A 1 150 ? -6.077 7.537 -17.734 1.00 93.69 150 HIS A N 1
ATOM 1184 C CA . HIS A 1 150 ? -6.908 8.308 -16.815 1.00 93.69 150 HIS A CA 1
ATOM 1185 C C . HIS A 1 150 ? -6.144 8.590 -15.519 1.00 93.69 150 HIS A C 1
ATOM 1187 O O . HIS A 1 150 ? -5.716 7.655 -14.851 1.00 93.69 150 HIS A O 1
ATOM 1193 N N . SER A 1 151 ? -5.980 9.859 -15.137 1.00 96.44 151 SER A N 1
ATOM 1194 C CA . SER A 1 151 ? -5.370 10.208 -13.848 1.00 96.44 151 SER A CA 1
ATOM 1195 C C . SER A 1 151 ? -6.420 10.213 -12.742 1.00 96.44 151 SER A C 1
ATOM 1197 O O . SER A 1 151 ? -7.363 11.001 -12.803 1.00 96.44 151 SER A O 1
ATOM 1199 N N . PHE A 1 152 ? -6.235 9.380 -11.719 1.00 97.00 152 PHE A N 1
ATOM 1200 C CA . PHE A 1 152 ? -7.065 9.410 -10.509 1.00 97.00 152 PHE A CA 1
ATOM 1201 C C . PHE A 1 152 ? -6.590 10.465 -9.502 1.00 97.00 152 PHE A C 1
ATOM 1203 O O . PHE A 1 152 ? -7.371 10.916 -8.668 1.00 97.00 152 PHE A O 1
ATOM 1210 N N . GLY A 1 153 ? -5.323 10.878 -9.590 1.00 97.38 153 GLY A N 1
ATOM 1211 C CA . GLY A 1 153 ? -4.741 11.919 -8.750 1.00 97.38 153 GLY A CA 1
ATOM 1212 C C . GLY A 1 153 ? -3.386 11.541 -8.164 1.00 97.38 153 GLY A C 1
ATOM 1213 O O . GLY A 1 153 ? -2.766 10.546 -8.550 1.00 97.38 153 GLY A O 1
ATOM 1214 N N . VAL A 1 154 ? -2.937 12.380 -7.231 1.00 98.25 154 VAL A N 1
ATOM 1215 C CA . VAL A 1 154 ? -1.700 12.224 -6.463 1.00 98.25 154 VAL A CA 1
ATOM 1216 C C . VAL A 1 154 ? -2.070 12.126 -4.991 1.00 98.25 154 VAL A C 1
ATOM 1218 O O . VAL A 1 154 ? -2.856 12.932 -4.488 1.00 98.25 154 VAL A O 1
ATOM 1221 N N . PHE A 1 155 ? -1.503 11.141 -4.3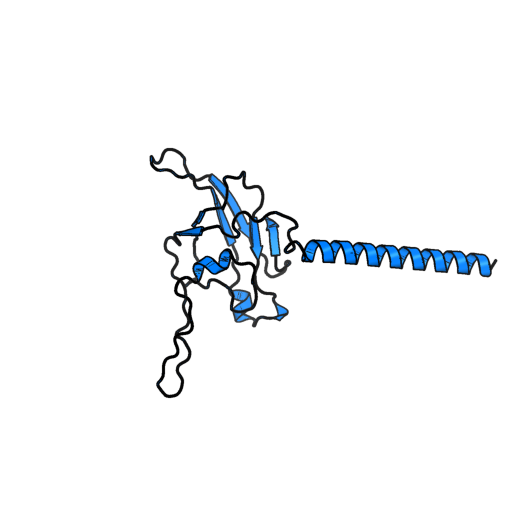10 1.00 98.31 155 PHE A N 1
ATOM 1222 C CA . PHE A 1 155 ? -1.815 10.798 -2.932 1.00 98.31 155 PHE A CA 1
ATOM 1223 C C . PHE A 1 155 ? -0.537 10.742 -2.101 1.00 98.31 155 PHE A C 1
ATOM 1225 O O . PHE A 1 155 ? 0.555 10.510 -2.620 1.00 98.31 155 PHE A O 1
ATOM 1232 N N . THR A 1 156 ? -0.675 10.945 -0.791 1.00 98.31 156 THR A N 1
ATOM 1233 C CA . THR A 1 156 ? 0.457 10.938 0.139 1.00 98.31 156 THR A CA 1
ATOM 1234 C C . THR A 1 156 ? 0.221 9.933 1.253 1.00 98.31 156 THR A C 1
ATOM 1236 O O . THR A 1 156 ? -0.692 10.113 2.061 1.00 98.31 156 THR A O 1
ATOM 1239 N N . TYR A 1 157 ? 1.089 8.932 1.348 1.00 97.44 157 TYR A N 1
ATOM 1240 C CA . TYR A 1 157 ? 1.133 8.016 2.478 1.00 97.44 157 TYR A CA 1
ATOM 1241 C C . TYR A 1 157 ? 1.819 8.684 3.671 1.00 97.44 157 TYR A C 1
ATOM 1243 O O . TYR A 1 157 ? 2.888 9.296 3.568 1.00 97.44 157 TYR A O 1
ATOM 1251 N N . ARG A 1 158 ? 1.170 8.624 4.833 1.00 96.50 158 ARG A N 1
ATOM 1252 C CA . ARG A 1 158 ? 1.624 9.308 6.047 1.00 96.50 158 ARG A CA 1
ATOM 1253 C C . ARG A 1 158 ? 2.174 8.305 7.041 1.00 96.50 158 ARG A C 1
ATOM 1255 O O . ARG A 1 158 ? 1.412 7.572 7.649 1.00 96.50 158 ARG A O 1
ATOM 1262 N N . LEU A 1 159 ? 3.469 8.373 7.337 1.00 92.94 159 LEU A N 1
ATOM 1263 C CA . LEU A 1 159 ? 4.084 7.549 8.388 1.00 92.94 159 LEU A CA 1
ATOM 1264 C C . LEU A 1 159 ? 3.446 7.717 9.779 1.00 92.94 159 LEU A C 1
ATOM 1266 O O . LEU A 1 159 ? 3.652 6.869 10.639 1.00 92.94 159 LEU A O 1
ATOM 1270 N N . SER A 1 160 ? 2.763 8.836 10.043 1.00 92.44 160 SER A N 1
ATOM 1271 C CA . SER A 1 160 ? 2.034 9.096 11.294 1.00 92.44 160 SER A CA 1
ATOM 1272 C C . SER A 1 160 ? 0.602 8.550 11.304 1.00 92.44 160 SER A C 1
ATOM 1274 O O . SER A 1 160 ? -0.079 8.690 12.316 1.00 92.44 160 SER A O 1
ATOM 1276 N N . GLY A 1 161 ? 0.117 8.053 10.166 1.00 93.00 161 GLY A N 1
ATOM 1277 C CA . GLY A 1 161 ? -1.191 7.425 10.028 1.00 93.00 161 GLY A CA 1
ATOM 1278 C C . GLY A 1 161 ? -1.155 5.933 10.374 1.00 93.00 161 GLY A C 1
ATOM 1279 O O . GLY A 1 161 ? -0.116 5.437 10.813 1.00 93.00 161 GLY A O 1
ATOM 1280 N N . PRO A 1 162 ? -2.280 5.224 10.176 1.00 92.88 162 PRO A N 1
ATOM 1281 C CA . PRO A 1 162 ? -2.321 3.767 10.282 1.00 92.88 162 PRO A CA 1
ATOM 1282 C C . PRO A 1 162 ? -1.444 3.102 9.212 1.00 92.88 162 PRO A C 1
ATOM 1284 O O . PRO A 1 162 ? -1.124 3.720 8.193 1.00 92.88 162 PRO A O 1
ATOM 1287 N N . GLU A 1 163 ? -1.088 1.841 9.435 1.00 92.62 163 GLU A N 1
ATOM 1288 C CA . GLU A 1 163 ? -0.264 1.030 8.531 1.00 92.62 163 GLU A CA 1
ATOM 1289 C C . GLU A 1 163 ? -0.931 0.835 7.166 1.00 92.62 163 GLU A C 1
ATOM 1291 O O . GLU A 1 163 ? -0.276 0.967 6.137 1.00 92.62 163 GLU A O 1
ATOM 1296 N N . VAL A 1 164 ? -2.246 0.590 7.155 1.00 95.31 164 VAL A N 1
ATOM 1297 C CA . VAL A 1 164 ? -3.071 0.533 5.941 1.00 95.31 164 VAL A CA 1
ATOM 1298 C C . VAL A 1 164 ? -3.745 1.883 5.734 1.00 95.31 164 VAL A C 1
ATOM 1300 O O . VAL A 1 164 ? -4.552 2.319 6.559 1.00 95.31 164 VAL A O 1
ATOM 1303 N N . GLN A 1 165 ? -3.469 2.539 4.608 1.00 96.56 165 GLN A N 1
ATOM 1304 C CA . GLN A 1 165 ? -4.101 3.805 4.232 1.00 96.56 165 GLN A CA 1
ATOM 1305 C C . GLN A 1 165 ? -4.868 3.637 2.934 1.00 96.56 165 GLN A C 1
ATOM 1307 O O . GLN A 1 165 ? -4.323 3.190 1.931 1.00 96.56 165 GLN A O 1
ATOM 1312 N N . THR A 1 166 ? -6.150 3.992 2.974 1.00 97.12 166 THR A N 1
ATOM 1313 C CA . THR A 1 166 ? -7.038 3.939 1.812 1.00 97.12 166 THR A CA 1
ATOM 1314 C C . THR A 1 166 ? -7.347 5.351 1.344 1.00 97.12 166 THR A C 1
ATOM 1316 O O . THR A 1 166 ? -7.724 6.196 2.160 1.00 97.12 166 THR A O 1
ATOM 1319 N N . PHE A 1 167 ? -7.194 5.575 0.046 1.00 97.06 167 PHE A N 1
ATOM 1320 C CA . PHE A 1 167 ? -7.356 6.851 -0.640 1.00 97.06 167 PHE A CA 1
ATOM 1321 C C . PHE A 1 167 ? -8.557 6.804 -1.580 1.00 97.06 167 PHE A C 1
ATOM 1323 O O . PHE A 1 167 ? -8.802 5.720 -2.166 1.00 97.06 167 PHE A O 1
#

InterPro domains:
  IPR012919 SUN domain [PF07738] (77-167)
  IPR012919 SUN domain [PS51469] (44-167)
  IPR045119 SUN domain-containing protein 1-5 [PTHR12911] (15-167)